Protein AF-A0A6N9VGR7-F1 (afdb_monomer_lite)

Structure (mmCIF, N/CA/C/O backbone):
data_AF-A0A6N9VGR7-F1
#
_entry.id   AF-A0A6N9VGR7-F1
#
loop_
_atom_site.group_PDB
_atom_site.id
_atom_site.type_symbol
_atom_site.label_atom_id
_atom_site.label_alt_id
_atom_site.label_comp_id
_atom_site.label_asym_id
_atom_site.label_entity_id
_atom_site.label_seq_id
_atom_site.pdbx_PDB_ins_code
_atom_site.Cartn_x
_atom_site.Cartn_y
_atom_site.Cartn_z
_atom_site.occupancy
_atom_site.B_iso_or_equiv
_atom_site.auth_seq_id
_atom_site.auth_comp_id
_atom_site.auth_asym_id
_atom_site.auth_atom_id
_atom_site.pdbx_PDB_model_num
ATOM 1 N N . LEU A 1 1 ? 7.978 -3.289 2.516 1.00 84.69 1 LEU A N 1
ATOM 2 C CA . LEU A 1 1 ? 6.665 -3.965 2.708 1.00 84.69 1 LEU A CA 1
ATOM 3 C C . LEU A 1 1 ? 6.975 -5.432 2.937 1.00 84.69 1 LEU A C 1
ATOM 5 O O . LEU A 1 1 ? 7.839 -5.923 2.225 1.00 84.69 1 LEU A O 1
ATOM 9 N N . PRO A 1 2 ? 6.311 -6.145 3.860 1.00 79.19 2 PRO A N 1
ATOM 10 C CA . PRO A 1 2 ? 6.566 -7.575 4.028 1.00 79.19 2 PRO A CA 1
ATOM 11 C C . PRO A 1 2 ? 6.411 -8.313 2.688 1.00 79.19 2 PRO A C 1
ATOM 13 O O . PRO A 1 2 ? 5.333 -8.286 2.101 1.00 79.19 2 PRO A O 1
ATOM 16 N N . GLY A 1 3 ? 7.496 -8.900 2.171 1.00 81.25 3 GLY A N 1
ATOM 17 C CA . GLY A 1 3 ? 7.499 -9.575 0.864 1.00 81.25 3 GLY A CA 1
ATOM 18 C C . GLY A 1 3 ? 7.273 -8.657 -0.348 1.00 81.25 3 GLY A C 1
ATOM 19 O O . GLY A 1 3 ? 6.815 -9.123 -1.390 1.00 81.25 3 GLY A O 1
ATOM 20 N N . GLY A 1 4 ? 7.540 -7.355 -0.215 1.00 88.06 4 GLY A N 1
ATOM 21 C CA . GLY A 1 4 ? 7.457 -6.395 -1.314 1.00 88.06 4 GLY A CA 1
ATOM 22 C C . GLY A 1 4 ? 8.564 -6.590 -2.359 1.00 88.06 4 GLY A C 1
ATOM 23 O O . GLY A 1 4 ? 9.561 -7.254 -2.084 1.00 88.06 4 GLY A O 1
ATOM 24 N N . PRO A 1 5 ? 8.406 -6.018 -3.565 1.00 94.25 5 PRO A N 1
ATOM 25 C CA . PRO A 1 5 ? 9.431 -6.102 -4.598 1.00 94.25 5 PRO A CA 1
ATOM 26 C C . PRO A 1 5 ? 10.667 -5.270 -4.238 1.00 94.25 5 PRO A C 1
ATOM 28 O O . PRO A 1 5 ? 10.566 -4.221 -3.593 1.00 94.25 5 PRO A O 1
ATOM 31 N N . GLU A 1 6 ? 11.812 -5.701 -4.751 1.00 93.44 6 GLU A N 1
ATOM 32 C CA . GLU A 1 6 ? 13.038 -4.909 -4.804 1.00 93.44 6 GLU A CA 1
ATOM 33 C C . GLU A 1 6 ? 13.103 -4.115 -6.115 1.00 93.44 6 GLU A C 1
ATOM 35 O O . GLU A 1 6 ? 12.546 -4.519 -7.141 1.00 93.44 6 GLU A O 1
ATOM 40 N N . TYR A 1 7 ? 13.815 -2.994 -6.091 1.00 90.50 7 TYR A N 1
ATOM 41 C CA . TYR A 1 7 ? 14.232 -2.269 -7.287 1.00 90.50 7 TYR A CA 1
ATOM 42 C C . TYR A 1 7 ? 15.757 -2.160 -7.266 1.00 90.50 7 TYR A C 1
ATOM 44 O O . TYR A 1 7 ? 16.327 -1.771 -6.252 1.00 90.50 7 TYR A O 1
ATOM 52 N N . ASP A 1 8 ? 16.419 -2.568 -8.351 1.00 91.81 8 ASP A N 1
ATOM 53 C CA . ASP A 1 8 ? 17.887 -2.652 -8.440 1.00 91.81 8 ASP A CA 1
ATOM 54 C C . ASP A 1 8 ? 18.543 -3.420 -7.267 1.00 91.81 8 ASP A C 1
ATOM 56 O O . ASP A 1 8 ? 19.633 -3.085 -6.806 1.00 91.81 8 ASP A O 1
ATOM 60 N N . GLY A 1 9 ? 17.871 -4.474 -6.785 1.00 91.06 9 GLY A N 1
ATOM 61 C CA . GLY A 1 9 ? 18.352 -5.330 -5.692 1.00 91.06 9 GLY A CA 1
ATOM 62 C C . GLY A 1 9 ? 18.215 -4.721 -4.294 1.00 91.06 9 GLY A C 1
ATOM 63 O O . GLY A 1 9 ? 18.868 -5.182 -3.359 1.00 91.06 9 GLY A O 1
ATOM 64 N N . VAL A 1 10 ? 17.419 -3.657 -4.146 1.00 90.62 10 VAL A N 1
ATOM 65 C CA . VAL A 1 10 ? 17.189 -2.981 -2.865 1.00 90.62 10 VAL A CA 1
ATOM 66 C C . VAL A 1 10 ? 15.695 -2.912 -2.559 1.00 90.62 10 VAL A C 1
ATOM 68 O O . VAL A 1 10 ? 14.886 -2.490 -3.389 1.00 90.62 10 VAL A O 1
ATOM 71 N N . GLU A 1 11 ? 15.320 -3.287 -1.335 1.00 89.81 11 GLU A N 1
ATOM 72 C CA . GLU A 1 11 ? 13.990 -2.996 -0.803 1.00 89.81 11 GLU A CA 1
ATOM 73 C C . GLU A 1 11 ? 13.929 -1.538 -0.324 1.00 89.81 11 GLU A C 1
ATOM 75 O O . GLU A 1 11 ? 14.689 -1.113 0.547 1.00 89.81 11 GLU A O 1
ATOM 80 N N . GLU A 1 12 ? 12.996 -0.759 -0.869 1.00 91.25 12 GLU A N 1
ATOM 81 C CA . GLU A 1 12 ? 12.830 0.644 -0.488 1.00 91.25 12 GLU A CA 1
ATOM 82 C C . GLU A 1 12 ? 11.854 0.804 0.702 1.00 91.25 12 GLU A C 1
ATOM 84 O O . GLU A 1 12 ? 10.719 0.303 0.652 1.00 91.25 12 GLU A O 1
ATOM 89 N N . PRO A 1 13 ? 12.222 1.554 1.764 1.00 92.19 13 PRO A N 1
ATOM 90 C CA . PRO A 1 13 ? 11.380 1.757 2.943 1.00 92.19 13 PRO A CA 1
ATOM 91 C C . PRO A 1 13 ? 10.241 2.745 2.643 1.00 92.19 13 PRO A C 1
ATOM 93 O O . PRO A 1 13 ? 10.330 3.943 2.898 1.00 92.19 13 PRO A O 1
ATOM 96 N N . ARG A 1 14 ? 9.152 2.227 2.073 1.00 96.25 14 ARG A N 1
ATOM 97 C CA . ARG A 1 14 ? 8.010 3.017 1.570 1.00 96.25 14 ARG A CA 1
ATOM 98 C C . ARG A 1 14 ? 6.696 2.801 2.313 1.00 96.25 14 ARG A C 1
ATOM 100 O O . ARG A 1 14 ? 5.671 3.349 1.915 1.00 96.25 14 ARG A O 1
ATOM 107 N N . ALA A 1 15 ? 6.693 1.973 3.349 1.00 96.75 15 ALA A N 1
ATOM 108 C CA . ALA A 1 15 ? 5.500 1.709 4.140 1.00 96.75 15 ALA A CA 1
ATOM 109 C C . ALA A 1 15 ? 5.863 1.377 5.583 1.00 96.75 15 ALA A C 1
ATOM 111 O O . ALA A 1 15 ? 6.813 0.635 5.837 1.00 96.75 15 ALA A O 1
ATOM 112 N N . ILE A 1 16 ? 5.059 1.880 6.511 1.00 96.31 16 ILE A N 1
ATOM 113 C CA . ILE A 1 16 ? 5.097 1.522 7.926 1.00 96.31 16 ILE A CA 1
ATOM 114 C C . ILE A 1 16 ? 3.667 1.444 8.452 1.00 96.31 16 ILE A C 1
ATOM 116 O O . ILE A 1 16 ? 2.792 2.186 7.999 1.00 96.31 16 ILE A O 1
ATOM 120 N N . SER A 1 17 ? 3.421 0.554 9.411 1.00 96.44 17 SER A N 1
ATOM 121 C CA . SER A 1 17 ? 2.136 0.495 10.095 1.00 96.44 17 SER A CA 1
ATOM 122 C C . SER A 1 17 ? 2.290 0.369 11.598 1.00 96.44 17 SER A C 1
ATOM 124 O O . SER A 1 17 ? 3.265 -0.182 12.108 1.00 96.44 17 SER A O 1
ATOM 126 N N . ALA A 1 18 ? 1.297 0.885 12.308 1.00 97.50 18 ALA A N 1
ATOM 127 C CA . ALA A 1 18 ? 1.208 0.808 13.754 1.00 97.50 18 ALA A CA 1
ATOM 128 C C . ALA A 1 18 ? -0.251 0.630 14.172 1.00 97.50 18 ALA A C 1
ATOM 130 O O . ALA A 1 18 ? -1.179 0.966 13.434 1.00 97.50 18 ALA A O 1
ATOM 131 N N . THR A 1 19 ? -0.450 0.084 15.368 1.00 97.62 19 THR A N 1
ATOM 132 C CA . THR A 1 19 ? -1.760 0.108 16.023 1.00 97.62 19 THR A CA 1
ATOM 133 C C . THR A 1 19 ? -1.775 1.288 16.987 1.00 97.62 19 THR A C 1
ATOM 135 O O . THR A 1 19 ? -1.003 1.312 17.944 1.00 97.62 19 THR A O 1
ATOM 138 N N . CYS A 1 20 ? -2.625 2.272 16.708 1.00 97.12 20 CYS A N 1
ATOM 139 C CA . CYS A 1 20 ? -2.771 3.501 17.480 1.00 97.12 20 CYS A CA 1
ATOM 140 C C . CYS A 1 20 ? -4.131 3.468 18.188 1.00 97.12 20 CYS A C 1
ATOM 142 O O . CYS A 1 20 ? -5.164 3.772 17.589 1.00 97.12 20 CYS A O 1
ATOM 144 N N . GLY A 1 21 ? -4.150 3.047 19.455 1.00 96.56 21 GLY A N 1
ATOM 145 C CA . GLY A 1 21 ? -5.408 2.756 20.149 1.00 96.56 21 GLY A CA 1
ATOM 146 C C . GLY A 1 21 ? -6.157 1.605 19.457 1.00 96.56 21 GLY A C 1
ATOM 147 O O . GLY A 1 21 ? -5.545 0.564 19.221 1.00 96.56 21 GLY A O 1
ATOM 148 N N . PRO A 1 22 ? -7.452 1.750 19.111 1.00 96.62 22 PRO A N 1
ATOM 149 C CA . PRO A 1 22 ? -8.200 0.689 18.437 1.00 96.62 22 PRO A CA 1
ATOM 150 C C . PRO A 1 22 ? -7.944 0.616 16.921 1.00 96.62 22 PRO A C 1
ATOM 152 O O . PRO A 1 22 ? -8.442 -0.305 16.280 1.00 96.62 22 PRO A O 1
ATOM 155 N N . VAL A 1 23 ? -7.213 1.573 16.332 1.00 98.06 23 VAL A N 1
ATOM 156 C CA . VAL A 1 23 ? -7.107 1.730 14.872 1.00 98.06 23 VAL A CA 1
ATOM 157 C C . VAL A 1 23 ? -5.770 1.209 14.351 1.00 98.06 23 VAL A C 1
ATOM 159 O O . VAL A 1 23 ? -4.711 1.551 14.882 1.00 98.06 23 VAL A O 1
ATOM 162 N N . ARG A 1 24 ? -5.795 0.436 13.261 1.00 98.19 24 ARG A N 1
ATOM 163 C CA . ARG A 1 24 ? -4.599 0.164 12.454 1.00 98.19 24 ARG A CA 1
ATOM 164 C C . ARG A 1 24 ? -4.359 1.319 11.484 1.00 98.19 24 ARG A C 1
ATOM 166 O O . ARG A 1 24 ? -5.201 1.605 10.639 1.00 98.19 24 ARG A O 1
ATOM 173 N N . VAL A 1 25 ? -3.185 1.936 11.546 1.00 98.12 25 VAL A N 1
ATOM 174 C CA . VAL A 1 25 ? -2.799 3.003 10.614 1.00 98.12 25 VAL A CA 1
ATOM 175 C C . VAL A 1 25 ? -1.605 2.553 9.790 1.00 98.12 25 VAL A C 1
ATOM 177 O O . VAL A 1 25 ? -0.595 2.117 10.343 1.00 98.12 25 VAL A O 1
ATOM 180 N N . TRP A 1 26 ? -1.724 2.688 8.473 1.00 98.06 26 TRP A N 1
ATOM 181 C CA . TRP A 1 26 ? -0.634 2.550 7.517 1.00 98.06 26 TRP A CA 1
ATOM 182 C C . TRP A 1 26 ? -0.261 3.926 6.963 1.00 98.06 26 TRP A C 1
ATOM 184 O O . TRP A 1 26 ? -1.135 4.673 6.524 1.00 98.06 26 TRP A O 1
ATOM 194 N N . SER A 1 27 ? 1.036 4.234 6.970 1.00 98.00 27 SER A N 1
ATOM 195 C CA . SER A 1 27 ? 1.622 5.368 6.254 1.00 98.00 27 SER A CA 1
ATOM 196 C C . SER A 1 27 ? 2.388 4.836 5.046 1.00 98.00 27 SER A C 1
ATOM 198 O O . SER A 1 27 ? 3.298 4.017 5.215 1.00 98.00 27 SER A O 1
ATOM 200 N N . VAL A 1 28 ? 1.997 5.255 3.840 1.00 98.31 28 VAL A N 1
ATOM 201 C CA . VAL A 1 28 ? 2.561 4.772 2.5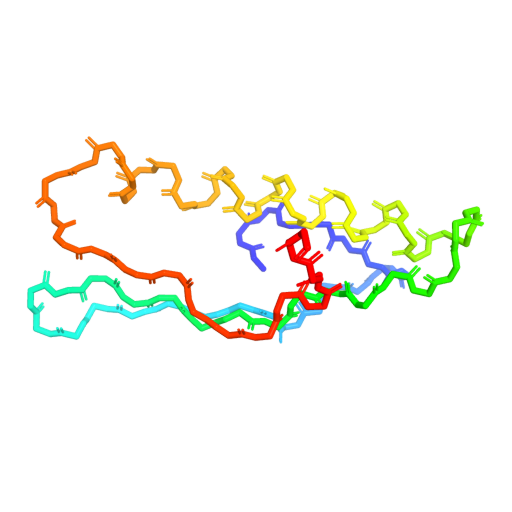70 1.00 98.31 28 VAL A CA 1
ATOM 202 C C . VAL A 1 28 ? 3.129 5.901 1.709 1.00 98.31 28 VAL A C 1
ATOM 204 O O . VAL A 1 28 ? 2.582 6.999 1.637 1.00 98.31 28 VAL A O 1
ATOM 207 N N . TYR A 1 29 ? 4.219 5.604 1.006 1.00 97.81 29 TYR A N 1
ATOM 208 C CA . TYR A 1 29 ? 4.793 6.447 -0.039 1.00 97.81 29 TYR A CA 1
ATOM 209 C C . TYR A 1 29 ? 4.960 5.625 -1.321 1.00 97.81 29 TYR A C 1
ATOM 211 O O . TYR A 1 29 ? 6.016 5.039 -1.581 1.00 97.81 29 TYR A O 1
ATOM 219 N N . VAL A 1 30 ? 3.881 5.538 -2.101 1.00 97.62 30 VAL A N 1
ATOM 220 C CA . VAL A 1 30 ? 3.798 4.688 -3.298 1.00 97.62 30 VAL A CA 1
ATOM 221 C C . VAL A 1 30 ? 4.844 5.133 -4.329 1.00 97.62 30 VAL A C 1
ATOM 223 O O . VAL A 1 30 ? 4.961 6.332 -4.587 1.00 97.62 30 VAL A O 1
ATOM 226 N N . PRO A 1 31 ? 5.587 4.204 -4.967 1.00 97.12 31 PRO A N 1
ATOM 227 C CA . PRO A 1 31 ? 6.527 4.559 -6.026 1.00 97.12 31 PRO A CA 1
ATOM 228 C C . PRO A 1 31 ? 5.855 5.396 -7.126 1.00 97.12 31 PRO A C 1
ATOM 230 O O . PRO A 1 31 ? 4.798 5.028 -7.636 1.00 97.12 31 PRO A O 1
ATOM 233 N N . ASN A 1 32 ? 6.480 6.504 -7.540 1.00 96.12 32 ASN A N 1
ATOM 234 C CA . ASN A 1 32 ? 5.902 7.396 -8.553 1.00 96.12 32 ASN A CA 1
ATOM 235 C C . ASN A 1 32 ? 5.626 6.677 -9.888 1.00 96.12 32 ASN A C 1
ATOM 237 O O . ASN A 1 32 ? 4.553 6.831 -10.471 1.00 96.12 32 ASN A O 1
ATOM 241 N N . GLY A 1 33 ? 6.556 5.821 -10.317 1.00 94.00 33 GLY A N 1
ATOM 242 C CA . GLY A 1 33 ? 6.417 4.990 -11.515 1.00 94.00 33 GLY A CA 1
ATOM 243 C C . GLY A 1 33 ? 7.055 5.569 -12.775 1.00 94.00 33 GLY A C 1
ATOM 244 O O . GLY A 1 33 ? 7.329 4.785 -13.676 1.00 94.00 33 GLY A O 1
ATOM 245 N N . ARG A 1 34 ? 7.371 6.875 -12.813 1.00 94.50 34 ARG A N 1
ATOM 246 C CA . ARG A 1 34 ? 7.843 7.578 -14.023 1.00 94.50 34 ARG A CA 1
ATOM 247 C C . ARG A 1 34 ? 6.837 7.406 -15.178 1.00 94.50 34 ARG A C 1
ATOM 249 O O . ARG A 1 34 ? 5.634 7.323 -14.931 1.00 94.50 34 ARG A O 1
ATOM 256 N N . GLU A 1 35 ? 7.301 7.382 -16.424 1.00 94.69 35 GLU A N 1
ATOM 257 C CA . GLU A 1 35 ? 6.464 7.118 -17.598 1.00 94.69 35 GLU A CA 1
ATOM 258 C C . GLU A 1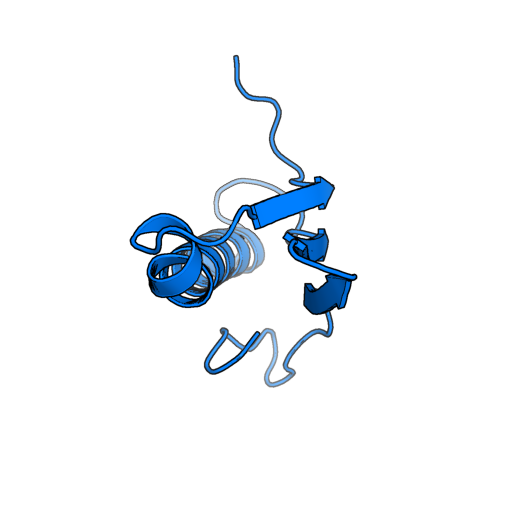 35 ? 6.140 5.628 -17.812 1.00 94.69 35 GLU A C 1
ATOM 260 O O . GLU A 1 35 ? 6.853 4.719 -17.378 1.00 94.69 35 GLU A O 1
ATOM 265 N N . VAL A 1 36 ? 5.057 5.378 -18.547 1.00 91.38 36 VAL A N 1
ATOM 266 C CA . VAL A 1 36 ? 4.675 4.033 -18.990 1.00 91.38 36 VAL A CA 1
ATOM 267 C C . VAL A 1 36 ? 5.765 3.462 -19.900 1.00 91.38 36 VAL A C 1
ATOM 269 O O . VAL A 1 36 ? 6.209 4.117 -20.837 1.00 91.38 36 VAL A O 1
ATOM 272 N N . GLY A 1 37 ? 6.185 2.225 -19.623 1.00 90.44 37 GLY A N 1
ATOM 273 C CA . GLY A 1 37 ? 7.285 1.549 -20.320 1.00 90.44 37 GLY A CA 1
ATOM 274 C C . GLY A 1 37 ? 8.621 1.619 -19.576 1.00 90.44 37 GLY A C 1
ATOM 275 O O . GLY A 1 37 ? 9.485 0.776 -19.806 1.00 90.44 37 GLY A O 1
ATOM 276 N N . HIS A 1 38 ? 8.775 2.542 -18.621 1.00 95.69 38 HIS A N 1
ATOM 277 C CA . HIS A 1 38 ? 9.944 2.558 -17.750 1.00 95.69 38 HIS A CA 1
ATOM 278 C C . HIS A 1 38 ? 9.893 1.374 -16.753 1.00 95.69 38 HIS A C 1
ATOM 280 O O . HIS A 1 38 ? 8.832 1.121 -16.176 1.00 95.69 38 HIS A O 1
ATOM 286 N N . PRO A 1 39 ? 11.008 0.667 -16.460 1.00 93.50 39 PRO A N 1
ATOM 287 C CA . PRO A 1 39 ? 11.031 -0.465 -15.515 1.00 93.50 39 PRO A CA 1
ATOM 288 C C . PRO A 1 39 ? 10.437 -0.143 -14.135 1.00 93.50 39 PRO A C 1
ATOM 290 O O . PRO A 1 39 ? 9.718 -0.936 -13.532 1.00 93.50 39 PRO A O 1
ATOM 293 N N . HIS A 1 40 ? 10.670 1.081 -13.667 1.00 94.25 40 HIS A N 1
ATOM 294 C CA . HIS A 1 40 ? 10.098 1.613 -12.429 1.00 94.25 40 HIS A CA 1
ATOM 295 C C . HIS A 1 40 ? 8.550 1.655 -12.406 1.00 94.25 40 HIS A C 1
ATOM 297 O O . HIS A 1 40 ? 7.951 1.660 -11.328 1.00 94.25 40 HIS A O 1
ATOM 303 N N . PHE A 1 41 ? 7.874 1.653 -13.559 1.00 96.62 41 PHE A N 1
ATOM 304 C CA . PHE A 1 41 ? 6.418 1.518 -13.618 1.00 96.62 41 PHE A CA 1
ATOM 305 C C . PHE A 1 41 ? 5.982 0.087 -13.277 1.00 96.62 41 PHE A C 1
ATOM 307 O O . PHE A 1 41 ? 5.050 -0.104 -12.499 1.00 96.62 41 PHE A O 1
ATOM 314 N N . ALA A 1 42 ? 6.699 -0.931 -13.768 1.00 95.75 42 ALA A N 1
ATOM 315 C CA . ALA A 1 42 ? 6.454 -2.322 -13.378 1.00 95.75 42 ALA A CA 1
ATOM 316 C C . ALA A 1 42 ? 6.707 -2.536 -11.876 1.00 95.75 42 ALA A C 1
ATOM 318 O O . ALA A 1 42 ? 5.894 -3.175 -11.205 1.00 95.75 42 ALA A O 1
ATOM 319 N N . TYR A 1 43 ? 7.762 -1.918 -11.335 1.00 96.25 43 TYR A N 1
ATOM 320 C CA . TYR A 1 43 ? 8.014 -1.876 -9.892 1.00 96.25 43 TYR A CA 1
ATOM 321 C C . TYR A 1 43 ? 6.838 -1.261 -9.117 1.00 96.25 43 TYR A C 1
ATOM 323 O O . TYR A 1 43 ? 6.354 -1.870 -8.166 1.00 96.25 43 TYR A O 1
ATOM 331 N N . LYS A 1 44 ? 6.296 -0.114 -9.563 1.00 97.19 44 LYS A N 1
ATOM 332 C CA . LYS A 1 44 ? 5.099 0.504 -8.956 1.00 97.19 44 LYS A CA 1
ATOM 333 C C . LYS A 1 44 ? 3.920 -0.468 -8.896 1.00 97.19 44 LYS A C 1
ATOM 335 O O . LYS A 1 44 ? 3.278 -0.579 -7.854 1.00 97.19 44 LYS A O 1
ATOM 340 N N . LEU A 1 45 ? 3.632 -1.181 -9.986 1.00 96.75 45 LEU A N 1
ATOM 341 C CA . LEU A 1 45 ? 2.512 -2.127 -10.038 1.00 96.75 45 LEU A CA 1
ATOM 342 C C . LEU A 1 45 ? 2.719 -3.326 -9.104 1.00 96.75 45 LEU A C 1
ATOM 344 O O . LEU A 1 45 ? 1.792 -3.722 -8.398 1.00 96.75 45 LEU A O 1
ATOM 348 N N . GLN A 1 4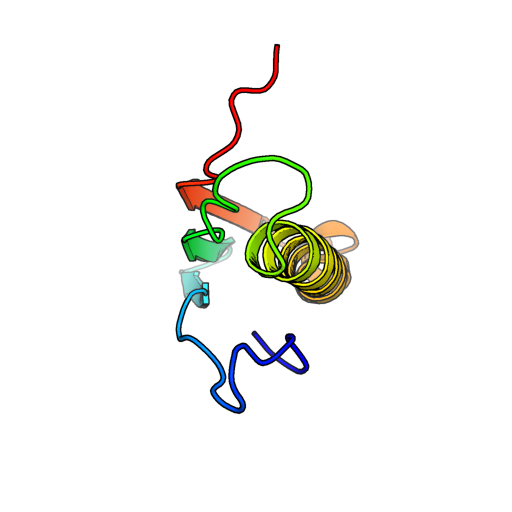6 ? 3.932 -3.881 -9.061 1.00 96.50 46 GLN A N 1
ATOM 349 C CA . GLN A 1 46 ? 4.279 -4.958 -8.129 1.00 96.50 46 GLN A CA 1
ATOM 350 C C . GLN A 1 46 ? 4.182 -4.489 -6.673 1.00 96.50 46 GLN A C 1
ATOM 352 O O . GLN A 1 46 ? 3.667 -5.213 -5.823 1.00 96.50 46 GLN A O 1
ATOM 357 N N . TRP A 1 47 ? 4.610 -3.258 -6.395 1.00 97.50 47 TRP A N 1
ATOM 358 C CA . TRP A 1 47 ? 4.545 -2.666 -5.066 1.00 97.50 47 TRP A CA 1
ATOM 359 C C . TRP A 1 47 ? 3.093 -2.447 -4.623 1.00 97.50 47 TRP A C 1
ATOM 361 O O . TRP A 1 47 ? 2.735 -2.800 -3.505 1.00 97.50 47 TRP A O 1
ATOM 371 N N . LEU A 1 48 ? 2.221 -1.946 -5.508 1.00 97.50 48 LEU A N 1
ATOM 372 C CA . LEU A 1 48 ? 0.784 -1.793 -5.231 1.00 97.50 48 LEU A CA 1
ATOM 373 C C . LEU A 1 48 ? 0.090 -3.137 -4.994 1.00 97.50 48 LEU A C 1
ATOM 375 O O . LEU A 1 48 ? -0.773 -3.234 -4.121 1.00 97.50 48 LEU A O 1
ATOM 379 N N . LYS A 1 49 ? 0.483 -4.184 -5.731 1.00 96.94 49 LYS A N 1
ATOM 380 C CA . LYS A 1 49 ? 0.018 -5.551 -5.470 1.00 96.94 49 LYS A CA 1
ATOM 381 C C . LYS A 1 49 ? 0.431 -6.007 -4.066 1.00 96.94 49 LYS A C 1
ATOM 383 O O . LYS A 1 49 ? -0.421 -6.473 -3.319 1.00 96.94 49 LYS A O 1
ATOM 388 N N . ALA A 1 50 ? 1.698 -5.812 -3.696 1.00 96.62 50 ALA A N 1
ATOM 389 C CA . ALA A 1 50 ? 2.192 -6.148 -2.363 1.00 96.62 50 ALA A CA 1
ATOM 390 C C . ALA A 1 50 ? 1.483 -5.345 -1.261 1.00 96.62 50 ALA A C 1
ATOM 392 O O . ALA A 1 50 ? 1.161 -5.906 -0.220 1.00 96.62 50 ALA A O 1
ATOM 393 N N . LEU A 1 51 ? 1.180 -4.059 -1.489 1.00 97.62 51 LEU A N 1
ATOM 394 C CA . LEU A 1 51 ? 0.403 -3.253 -0.544 1.00 97.62 51 LEU A CA 1
ATOM 395 C C . LEU A 1 51 ? -0.999 -3.836 -0.351 1.00 97.62 51 LEU A C 1
ATOM 397 O O . LEU A 1 51 ? -1.417 -4.020 0.786 1.00 97.62 51 LEU A O 1
ATOM 401 N N . ARG A 1 52 ? -1.710 -4.140 -1.444 1.00 96.94 52 ARG A N 1
ATOM 402 C CA . ARG A 1 52 ? -3.047 -4.749 -1.387 1.00 96.94 52 ARG A CA 1
ATOM 403 C C . ARG A 1 52 ? -3.032 -6.040 -0.570 1.00 96.94 52 ARG A C 1
ATOM 405 O O . ARG A 1 52 ? -3.907 -6.231 0.266 1.00 96.94 52 ARG A O 1
ATOM 412 N N . ASP A 1 53 ? -2.048 -6.899 -0.812 1.00 96.31 53 ASP A N 1
ATOM 413 C CA . ASP A 1 53 ? -1.932 -8.181 -0.120 1.00 96.31 53 ASP A CA 1
ATOM 414 C C . ASP A 1 53 ? -1.577 -7.969 1.370 1.00 96.31 53 ASP A C 1
ATOM 416 O O . ASP A 1 53 ? -2.149 -8.624 2.236 1.00 96.31 53 ASP A O 1
ATOM 420 N N . ALA A 1 54 ? -0.721 -6.991 1.692 1.00 95.81 54 ALA A N 1
ATOM 421 C CA . ALA A 1 54 ? -0.332 -6.669 3.068 1.00 95.81 54 ALA A CA 1
ATOM 422 C C . ALA A 1 54 ? -1.472 -6.088 3.926 1.00 95.81 54 ALA A C 1
ATOM 424 O O . ALA A 1 54 ? -1.458 -6.259 5.143 1.00 95.81 54 ALA A O 1
ATOM 425 N N . VAL A 1 55 ? -2.440 -5.395 3.316 1.00 96.75 55 VAL A N 1
ATOM 426 C CA . VAL A 1 55 ? -3.587 -4.794 4.027 1.00 96.75 55 VAL A CA 1
ATOM 427 C C . VAL A 1 55 ? -4.845 -5.663 3.976 1.00 96.75 55 VAL A C 1
ATOM 429 O O . VAL A 1 55 ? -5.868 -5.277 4.537 1.00 96.75 55 VAL A O 1
ATOM 432 N N . ALA A 1 56 ? -4.795 -6.821 3.308 1.00 96.38 56 ALA A N 1
ATOM 433 C CA . ALA A 1 56 ? -5.957 -7.680 3.092 1.00 96.38 56 ALA A CA 1
ATOM 434 C C . ALA A 1 56 ? -6.592 -8.148 4.412 1.00 96.38 56 ALA A C 1
ATOM 436 O O . ALA A 1 56 ? -7.813 -8.097 4.549 1.00 96.38 56 ALA A O 1
ATOM 437 N N . ASP A 1 57 ? -5.772 -8.527 5.394 1.00 94.94 57 ASP A N 1
ATOM 438 C CA . ASP A 1 57 ? -6.252 -8.977 6.705 1.00 94.94 57 ASP A CA 1
ATOM 439 C C . ASP A 1 57 ? -6.912 -7.842 7.500 1.00 94.94 57 ASP A C 1
ATOM 441 O O . ASP A 1 57 ? -7.949 -8.048 8.130 1.00 94.94 57 ASP A O 1
ATOM 445 N N . ASP A 1 58 ? -6.348 -6.629 7.445 1.00 95.62 58 ASP A N 1
ATOM 446 C CA . ASP A 1 58 ? -6.955 -5.456 8.083 1.00 95.62 58 ASP A CA 1
ATOM 447 C C . ASP A 1 58 ? -8.294 -5.103 7.409 1.00 95.62 58 ASP A C 1
ATOM 449 O O . ASP A 1 58 ? -9.255 -4.768 8.095 1.00 95.62 58 ASP A O 1
ATOM 453 N N . ALA A 1 59 ? -8.376 -5.227 6.079 1.00 96.19 59 ALA A N 1
ATOM 454 C CA . ALA A 1 59 ? -9.585 -4.949 5.305 1.00 96.19 59 ALA A CA 1
ATOM 455 C C . ALA A 1 59 ? -10.695 -6.000 5.480 1.00 96.19 59 ALA A C 1
ATOM 457 O O . ALA A 1 59 ? -11.871 -5.670 5.340 1.00 96.19 59 ALA A O 1
ATOM 458 N N . ALA A 1 60 ? -10.333 -7.254 5.759 1.00 97.31 60 ALA A N 1
ATOM 459 C CA . ALA A 1 60 ? -11.277 -8.338 6.030 1.00 97.31 60 ALA A CA 1
ATOM 460 C C . ALA A 1 60 ? -11.719 -8.401 7.504 1.00 97.31 60 ALA A C 1
ATOM 462 O O . ALA A 1 60 ? -12.710 -9.060 7.820 1.00 97.31 60 ALA A O 1
ATOM 463 N N . GLY A 1 61 ? -10.972 -7.761 8.406 1.00 95.44 61 GLY A N 1
ATOM 464 C CA . GLY A 1 61 ? -11.237 -7.758 9.839 1.00 95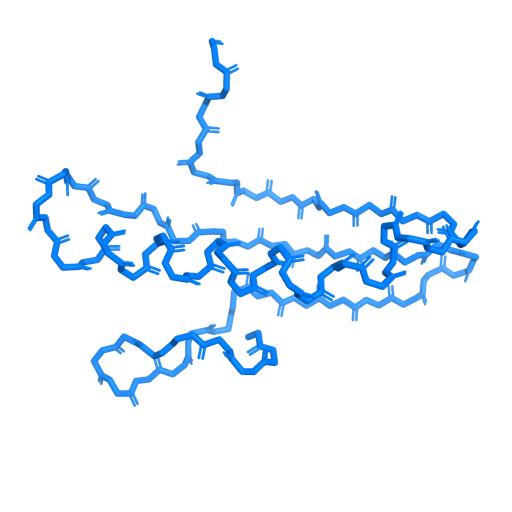.44 61 GLY A CA 1
ATOM 465 C C . GLY A 1 61 ? -12.251 -6.703 10.292 1.00 95.44 61 GLY A C 1
ATOM 466 O O . GLY A 1 61 ? -12.669 -5.822 9.550 1.00 95.44 61 GLY A O 1
ATOM 467 N N . GLU A 1 62 ? -12.614 -6.773 11.573 1.00 96.50 62 GLU A N 1
ATOM 468 C CA . GLU A 1 62 ? -13.528 -5.813 12.215 1.00 96.50 62 GLU A CA 1
ATOM 469 C C . GLU A 1 62 ? -12.801 -4.608 12.836 1.00 96.50 62 GLU A C 1
ATOM 471 O O . GLU A 1 62 ? -13.428 -3.630 13.250 1.00 96.50 62 GLU A O 1
ATOM 476 N N . ARG A 1 63 ? -11.465 -4.667 12.939 1.00 96.69 63 ARG A N 1
ATOM 477 C CA . ARG A 1 63 ? -10.667 -3.568 13.491 1.00 96.69 63 ARG A CA 1
ATOM 478 C C . ARG A 1 63 ? -10.744 -2.364 12.540 1.00 96.69 63 ARG A C 1
ATOM 480 O O . ARG A 1 63 ? -10.399 -2.518 11.372 1.00 96.69 63 ARG A O 1
ATOM 487 N N . PRO A 1 64 ? -11.073 -1.150 13.019 1.00 97.88 64 PRO A N 1
ATOM 488 C CA . PRO A 1 64 ? -10.961 0.049 12.197 1.00 97.88 64 PRO A CA 1
ATOM 489 C C . PRO A 1 64 ? -9.539 0.212 11.649 1.00 97.88 64 PRO A C 1
ATOM 491 O O . PRO A 1 64 ? -8.562 0.099 12.396 1.00 97.88 64 PRO A O 1
ATOM 494 N N . PHE A 1 65 ? -9.409 0.516 10.361 1.00 98.38 65 PHE A N 1
ATOM 495 C CA . PHE A 1 65 ? -8.108 0.717 9.736 1.00 98.38 65 PHE A CA 1
ATOM 496 C C . PHE A 1 65 ? -8.126 1.854 8.714 1.00 98.38 65 PHE A C 1
ATOM 498 O O . PHE A 1 65 ? -9.176 2.233 8.197 1.00 98.38 65 PHE A O 1
ATOM 505 N N . ALA A 1 66 ? -6.946 2.398 8.426 1.00 98.12 66 ALA A N 1
ATOM 506 C CA . ALA A 1 66 ? -6.748 3.378 7.368 1.00 98.12 66 ALA A CA 1
ATOM 507 C C . ALA A 1 66 ? -5.388 3.185 6.688 1.00 98.12 66 ALA A C 1
ATOM 509 O O . ALA A 1 66 ? -4.379 2.940 7.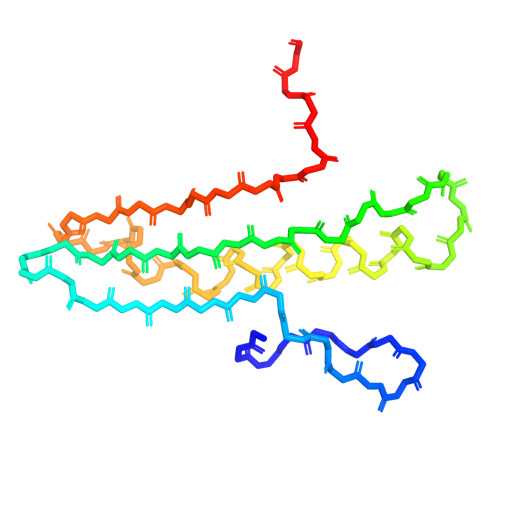356 1.00 98.12 66 ALA A O 1
ATOM 510 N N . VAL A 1 67 ? -5.363 3.348 5.362 1.00 98.31 67 VAL A N 1
ATOM 511 C CA . VAL A 1 67 ? -4.142 3.341 4.544 1.00 98.31 67 VAL A CA 1
ATOM 512 C C . VAL A 1 67 ? -3.982 4.704 3.893 1.00 98.31 67 VAL A C 1
ATOM 514 O O . VAL A 1 67 ? -4.688 5.041 2.942 1.00 98.31 67 VAL A O 1
ATOM 517 N N . LEU A 1 68 ? -3.077 5.506 4.443 1.00 98.38 68 LEU A N 1
ATOM 518 C CA . LEU A 1 68 ? -2.946 6.927 4.141 1.00 98.38 68 LEU A CA 1
ATOM 519 C C . LEU A 1 68 ? -1.530 7.246 3.665 1.00 98.38 68 LEU A C 1
ATOM 521 O O . LEU A 1 68 ? -0.572 6.574 4.038 1.00 98.38 68 LEU A O 1
ATOM 525 N N . GLY A 1 69 ? -1.397 8.303 2.870 1.00 98.00 69 GLY A N 1
ATOM 526 C CA . GLY A 1 69 ? -0.106 8.787 2.396 1.00 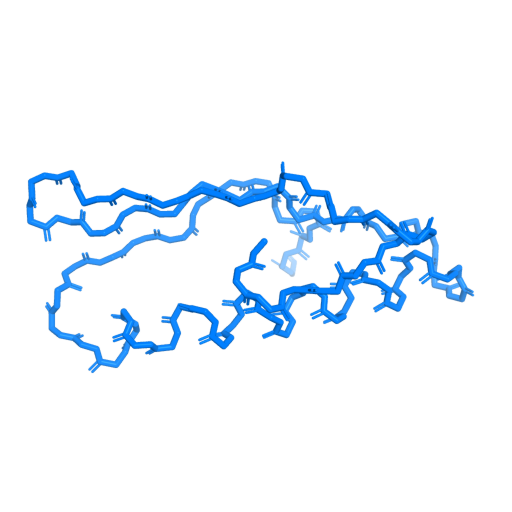98.00 69 GLY A CA 1
ATOM 527 C C . GLY A 1 69 ? -0.165 9.299 0.964 1.00 98.00 69 GLY A C 1
ATOM 528 O O . GLY A 1 69 ? -1.238 9.633 0.461 1.00 98.00 69 GLY A O 1
ATOM 529 N N . ASP A 1 70 ? 0.994 9.360 0.315 1.00 98.31 70 ASP A N 1
ATOM 530 C CA . ASP A 1 70 ? 1.101 9.777 -1.081 1.00 98.31 70 ASP A CA 1
ATOM 531 C C . ASP A 1 70 ? 1.039 8.553 -2.002 1.00 98.31 70 ASP A C 1
ATOM 533 O O . ASP A 1 70 ? 1.951 7.720 -2.051 1.00 98.31 70 ASP A O 1
ATOM 537 N N . TYR A 1 71 ? -0.072 8.456 -2.731 1.00 98.06 71 TYR A N 1
ATOM 538 C CA . TYR A 1 71 ? -0.340 7.364 -3.657 1.00 98.06 71 TYR A CA 1
ATOM 539 C C . TYR A 1 71 ? 0.305 7.548 -5.032 1.00 98.06 71 TYR A C 1
ATOM 541 O O . TYR A 1 71 ? 0.332 6.592 -5.808 1.00 98.06 71 TYR A O 1
ATOM 549 N N . ASN A 1 72 ? 0.810 8.739 -5.374 1.00 97.56 72 ASN A N 1
ATOM 550 C CA . ASN A 1 72 ? 1.287 9.051 -6.725 1.00 97.56 72 ASN A CA 1
ATOM 551 C C . ASN A 1 72 ? 0.279 8.651 -7.830 1.00 97.56 72 ASN A C 1
ATOM 553 O O . ASN A 1 72 ? 0.660 8.204 -8.918 1.00 97.56 72 ASN A O 1
ATOM 557 N N . ILE A 1 73 ? -1.019 8.735 -7.526 1.00 96.88 73 ILE A N 1
ATOM 558 C CA . ILE A 1 73 ? -2.142 8.400 -8.406 1.00 96.88 73 ILE A CA 1
ATOM 559 C C . ILE A 1 73 ? -3.234 9.430 -8.130 1.00 96.88 73 ILE A C 1
ATOM 561 O O . ILE A 1 73 ? -3.626 9.609 -6.979 1.00 96.88 73 ILE A O 1
ATOM 565 N N . ALA A 1 74 ? -3.733 10.077 -9.179 1.00 95.94 74 ALA A N 1
ATOM 566 C CA . ALA A 1 74 ? -4.960 10.859 -9.125 1.00 95.94 74 ALA A CA 1
ATOM 567 C C . ALA A 1 74 ? -6.121 9.958 -9.585 1.00 95.94 74 ALA A C 1
ATOM 569 O O . ALA A 1 74 ? -6.150 9.575 -10.759 1.00 95.94 74 ALA A O 1
ATOM 570 N N . PRO A 1 75 ? -7.025 9.539 -8.684 1.00 89.69 75 PRO A N 1
ATOM 571 C CA . PRO A 1 75 ? -8.199 8.774 -9.072 1.00 89.69 75 PRO A CA 1
ATOM 572 C C . PRO A 1 75 ? -9.275 9.721 -9.622 1.00 89.69 75 PRO A C 1
ATOM 574 O O . PRO A 1 75 ? -9.901 10.423 -8.840 1.00 89.69 75 PRO A O 1
ATOM 577 N N . HIS A 1 76 ? -9.493 9.663 -10.941 1.00 75.81 76 HIS A N 1
ATOM 578 C CA . HIS A 1 76 ? -10.504 10.400 -11.725 1.00 75.81 76 HIS A CA 1
ATOM 579 C C . HIS A 1 76 ? -10.385 11.932 -11.748 1.00 75.81 76 HIS A C 1
ATOM 581 O O . HIS A 1 76 ? -10.408 12.586 -10.685 1.00 75.81 76 HIS A O 1
#

pLDDT: mean 94.96, std 4.31, range [75.81, 98.38]

Organism: Streptomyces microflavus (NCBI:txid1919)

Radius of gyration: 13.3 Å; chains: 1; bounding box: 32×20×40 Å

Foldseek 3Di:
DVVADDDPPDDDPFKDWDCDPQEIEMEGDQQLLPDPPPVSVVSSVRRVVVVCVVCVDVVPDPGHYDHDYHSNDDDD

Sequence (76 aa):
LPGGPEYDGVEEPRAISATCGPVRVWSVYVPNGREVGHPHFAYKLQWLKALRDAVADDAAGERPFAVLGDYNIAPH

Secondary structure (DSSP, 8-state):
-TTPPPBTTB----EEEEEETTEEEEEEE-----STTSHHHHHHHHHHHHHHHHTHHHHHSSS-EEEEEE-S----

InterPro domains:
  IPR036691 Endonuclease/exonuclease/phosphatase superfamily [G3DSA:3.60.10.10] (2-76)
  IPR036691 Endonuclease/exonuclease/phosphatase superfamily [SSF56219] (9-75)
  IPR037493 Exodeoxyribonuclease III-like [PTHR43250] (11-76)